Protein AF-A0A367YSW0-F1 (afdb_monomer_lite)

Structure (mmCIF, N/CA/C/O backbone):
data_AF-A0A367YSW0-F1
#
_entry.id   AF-A0A367YSW0-F1
#
loop_
_atom_site.group_PDB
_atom_site.id
_atom_site.type_symbol
_atom_site.label_atom_id
_atom_site.label_alt_id
_atom_site.label_comp_id
_atom_site.label_asym_id
_atom_site.label_entity_id
_atom_site.label_seq_id
_atom_site.pdbx_PDB_ins_code
_atom_site.Cartn_x
_atom_site.Cartn_y
_atom_site.Cartn_z
_atom_site.occupancy
_atom_site.B_iso_or_equiv
_atom_site.auth_seq_id
_atom_site.auth_comp_id
_atom_site.auth_asym_id
_atom_site.auth_atom_id
_atom_site.pdbx_PDB_model_num
ATOM 1 N N . MET A 1 1 ? -9.320 4.948 0.113 1.00 87.56 1 MET A N 1
ATOM 2 C CA . MET A 1 1 ? -9.384 4.688 -1.340 1.00 87.56 1 MET A CA 1
ATOM 3 C C . MET A 1 1 ? -7.974 4.713 -1.894 1.00 87.56 1 MET A C 1
ATOM 5 O O . MET A 1 1 ? -7.211 5.581 -1.496 1.00 87.56 1 MET A O 1
ATOM 9 N N . LEU A 1 2 ? -7.636 3.786 -2.786 1.00 90.81 2 LEU A N 1
ATOM 10 C CA . LEU A 1 2 ? -6.383 3.819 -3.535 1.00 90.81 2 LEU A CA 1
ATOM 11 C C . LEU A 1 2 ? -6.636 4.480 -4.893 1.00 90.81 2 LEU A C 1
ATOM 13 O O . LEU A 1 2 ? -7.587 4.112 -5.580 1.00 90.81 2 LEU A O 1
ATOM 17 N N . THR A 1 3 ? -5.837 5.478 -5.253 1.00 92.25 3 TH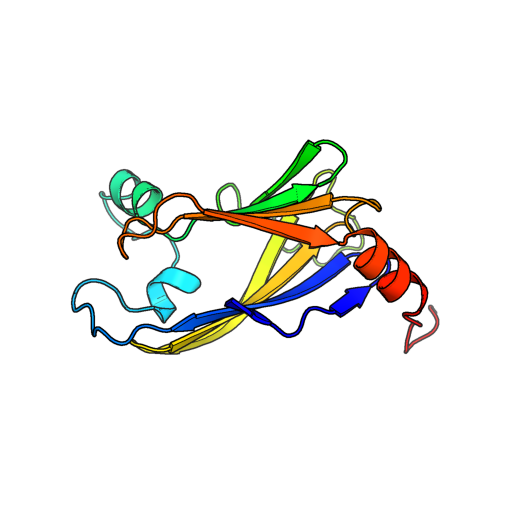R A N 1
ATOM 18 C CA . THR A 1 3 ? -5.991 6.259 -6.487 1.00 92.25 3 THR A CA 1
ATOM 19 C C . THR A 1 3 ? -4.648 6.430 -7.196 1.00 92.25 3 THR A C 1
ATOM 21 O O . THR A 1 3 ? -3.592 6.160 -6.622 1.00 92.25 3 THR A O 1
ATOM 24 N N . GLY A 1 4 ? -4.679 6.838 -8.471 1.00 90.19 4 GLY A N 1
ATOM 25 C CA . GLY A 1 4 ? -3.471 7.228 -9.210 1.00 90.19 4 GLY A CA 1
ATOM 26 C C . GLY A 1 4 ? -2.422 6.123 -9.380 1.00 90.19 4 GLY A C 1
ATOM 27 O O . GLY A 1 4 ? -1.231 6.430 -9.475 1.00 90.19 4 GLY A O 1
ATOM 28 N N . MET A 1 5 ? -2.846 4.853 -9.384 1.00 94.25 5 MET A N 1
ATOM 29 C CA . MET A 1 5 ? -1.937 3.712 -9.465 1.00 94.25 5 MET A CA 1
ATOM 30 C C . MET A 1 5 ? -1.239 3.671 -10.830 1.00 94.25 5 MET A C 1
ATOM 32 O O . MET A 1 5 ? -1.883 3.620 -11.877 1.00 94.25 5 MET A O 1
ATOM 36 N N . ARG A 1 6 ? 0.091 3.717 -10.801 1.00 96.00 6 ARG A N 1
ATOM 37 C CA . ARG A 1 6 ? 0.989 3.719 -11.958 1.00 96.00 6 ARG A CA 1
ATOM 38 C C . ARG A 1 6 ? 1.988 2.585 -11.795 1.00 96.00 6 ARG A C 1
ATOM 40 O O . ARG A 1 6 ? 2.593 2.453 -10.733 1.00 96.00 6 ARG A O 1
ATOM 47 N N . ALA A 1 7 ? 2.157 1.787 -12.841 1.00 96.31 7 ALA A N 1
ATOM 48 C CA . ALA A 1 7 ? 3.037 0.631 -12.825 1.00 96.31 7 ALA A CA 1
ATOM 49 C C . ALA A 1 7 ? 4.316 0.902 -13.620 1.00 96.31 7 ALA A C 1
ATOM 51 O O . ALA A 1 7 ? 4.263 1.392 -14.747 1.00 96.31 7 ALA A O 1
ATOM 52 N N . PHE A 1 8 ? 5.453 0.566 -13.023 1.00 94.75 8 PHE A N 1
ATOM 53 C CA . PHE A 1 8 ? 6.786 0.662 -13.604 1.00 94.75 8 PHE A CA 1
ATOM 54 C C . PHE A 1 8 ? 7.479 -0.702 -13.481 1.00 94.75 8 PHE A C 1
ATOM 56 O O . PHE A 1 8 ? 7.154 -1.454 -12.563 1.00 94.75 8 PHE A O 1
ATOM 63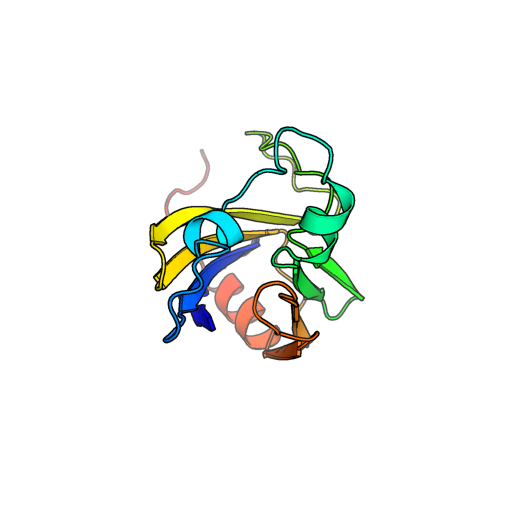 N N . PRO A 1 9 ? 8.479 -1.029 -14.321 1.00 92.38 9 PRO A N 1
ATOM 64 C CA . PRO A 1 9 ? 9.169 -2.321 -14.258 1.00 92.38 9 PRO A CA 1
ATOM 65 C C . PRO A 1 9 ? 9.793 -2.595 -12.888 1.00 92.38 9 PRO A C 1
ATOM 67 O O . PRO A 1 9 ? 9.916 -3.738 -12.465 1.00 92.38 9 PRO A O 1
ATOM 70 N N . VAL A 1 10 ? 10.158 -1.527 -12.178 1.00 90.56 10 VAL A N 1
ATOM 71 C CA . VAL A 1 10 ? 10.752 -1.604 -10.847 1.00 90.56 10 VAL A CA 1
ATOM 72 C C . VAL A 1 10 ? 9.719 -1.668 -9.724 1.00 90.56 10 VAL A C 1
ATOM 74 O O . VAL A 1 10 ? 10.054 -2.204 -8.678 1.00 90.56 10 VAL A O 1
ATOM 77 N N . GLY A 1 11 ? 8.488 -1.166 -9.890 1.00 94.50 11 GLY A N 1
ATOM 78 C CA . GLY A 1 11 ? 7.528 -1.035 -8.786 1.00 94.50 11 GLY A CA 1
ATOM 79 C C . GLY A 1 11 ? 6.217 -0.335 -9.143 1.00 94.50 11 GLY A C 1
ATOM 80 O O . GLY A 1 11 ? 5.962 -0.004 -10.300 1.00 94.50 11 GLY A O 1
ATOM 81 N N . LEU A 1 12 ? 5.378 -0.091 -8.134 1.00 96.19 12 LEU A N 1
ATOM 82 C CA . LEU A 1 12 ? 4.105 0.622 -8.286 1.00 96.19 12 LEU A CA 1
ATOM 83 C C . LEU A 1 12 ? 4.121 1.944 -7.514 1.00 96.19 12 LEU A C 1
ATOM 85 O O . LEU A 1 12 ? 4.424 1.960 -6.324 1.00 96.19 12 LEU A O 1
ATOM 89 N N . ALA A 1 13 ? 3.702 3.031 -8.158 1.00 96.00 13 ALA A N 1
ATOM 90 C CA . ALA A 1 13 ? 3.382 4.291 -7.491 1.00 96.00 13 ALA A CA 1
ATOM 91 C C . ALA A 1 13 ? 1.869 4.413 -7.311 1.00 96.00 13 ALA A C 1
ATOM 93 O O . ALA A 1 13 ? 1.109 4.062 -8.211 1.00 96.00 13 ALA A O 1
ATOM 94 N N . MET A 1 14 ? 1.416 4.942 -6.182 1.00 96.75 14 MET A N 1
ATOM 95 C CA . MET A 1 14 ? -0.011 5.095 -5.884 1.00 96.75 14 MET A CA 1
ATOM 96 C C . MET A 1 14 ? -0.246 6.165 -4.823 1.00 96.75 14 MET A C 1
ATOM 98 O O . MET A 1 14 ? 0.676 6.530 -4.099 1.00 96.75 14 MET A O 1
ATOM 102 N N . THR A 1 15 ? -1.492 6.601 -4.680 1.00 96.38 15 THR A N 1
ATOM 103 C CA . THR A 1 15 ? -1.908 7.526 -3.625 1.00 96.38 15 THR A CA 1
ATOM 104 C C . THR A 1 15 ? -2.988 6.870 -2.770 1.00 96.38 15 THR A C 1
ATOM 106 O O . THR A 1 15 ? -4.008 6.395 -3.277 1.00 96.38 15 THR A O 1
ATOM 109 N N . LEU A 1 16 ? -2.775 6.837 -1.456 1.00 95.31 16 LEU A N 1
ATOM 110 C CA . LEU A 1 16 ? -3.785 6.449 -0.483 1.00 95.31 16 LEU A CA 1
ATOM 111 C C . LEU A 1 16 ? -4.545 7.693 -0.021 1.00 95.31 16 LEU A C 1
ATOM 113 O O . LEU A 1 16 ? -3.994 8.558 0.655 1.00 95.31 16 LEU A O 1
ATOM 117 N N . SER A 1 17 ? -5.832 7.736 -0.348 1.00 94.19 17 SER A N 1
ATOM 118 C CA . SER A 1 17 ? -6.750 8.812 0.011 1.00 94.19 17 SER A CA 1
ATOM 119 C C . SER A 1 17 ? -7.703 8.376 1.111 1.00 94.19 17 SER A C 1
ATOM 121 O O . SER A 1 17 ? -8.438 7.393 0.960 1.00 94.19 17 SER A O 1
ATOM 123 N N . VAL A 1 18 ? -7.751 9.128 2.204 1.00 91.31 18 VAL A N 1
ATOM 124 C CA . VAL A 1 18 ? -8.657 8.878 3.332 1.00 91.31 18 VAL A CA 1
ATOM 125 C C . VAL A 1 18 ? -9.573 10.081 3.511 1.00 91.31 18 VAL A C 1
ATOM 127 O O . VAL A 1 18 ? -9.151 11.232 3.368 1.00 91.31 18 VAL A O 1
ATOM 130 N N . ARG A 1 19 ? -10.857 9.821 3.746 1.00 91.06 19 ARG A N 1
ATOM 131 C CA . ARG A 1 19 ? -11.901 10.844 3.855 1.00 91.06 19 ARG A CA 1
ATOM 132 C C . ARG A 1 19 ? -12.850 10.451 4.979 1.00 91.06 19 ARG A C 1
ATOM 134 O O . ARG A 1 19 ? -13.268 9.298 5.039 1.00 91.06 19 ARG A O 1
ATOM 141 N N . SER A 1 20 ? -13.214 11.402 5.831 1.00 85.69 20 SER A N 1
ATOM 142 C CA . SER A 1 20 ? -14.197 11.205 6.898 1.00 85.69 20 SER A CA 1
ATOM 143 C C . SER A 1 20 ? -15.246 12.308 6.867 1.00 85.69 20 SER A C 1
ATOM 145 O O . SER A 1 20 ? -14.928 13.487 6.717 1.00 85.69 20 SER A O 1
ATOM 147 N N . ARG A 1 21 ? -16.514 11.930 7.055 1.00 78.25 21 ARG A N 1
ATOM 148 C CA . ARG A 1 21 ? -17.607 12.890 7.284 1.00 78.25 21 ARG A CA 1
ATOM 149 C C . ARG A 1 21 ? -17.638 13.379 8.734 1.00 78.25 21 ARG A C 1
ATOM 151 O O . ARG A 1 21 ? -18.074 14.495 8.997 1.00 78.25 21 ARG A O 1
ATOM 158 N N . VAL A 1 22 ? -17.153 12.562 9.668 1.00 68.75 22 VAL A N 1
ATOM 159 C CA . VAL A 1 22 ? -17.158 12.849 11.106 1.00 68.75 22 VAL A CA 1
ATOM 160 C C . VAL A 1 22 ? -15.837 13.511 11.484 1.00 68.75 22 VAL A C 1
ATOM 162 O O . VAL A 1 22 ? -14.771 12.947 11.240 1.00 68.75 22 VAL A O 1
ATOM 165 N N . ARG A 1 23 ? -15.892 14.698 12.103 1.00 60.97 23 ARG A N 1
ATOM 166 C CA . ARG A 1 23 ? -14.710 15.284 12.757 1.00 60.97 23 ARG A CA 1
ATOM 167 C C . ARG A 1 23 ? -14.453 14.518 14.048 1.00 60.97 23 ARG A C 1
ATOM 169 O O . ARG A 1 23 ? -15.121 14.748 15.055 1.00 60.97 23 ARG A O 1
ATOM 176 N N . THR A 1 24 ? -13.492 13.608 14.032 1.00 58.00 24 THR A N 1
ATOM 177 C CA . THR A 1 24 ? -12.998 12.964 15.248 1.00 58.00 24 THR A CA 1
ATOM 178 C C . THR A 1 24 ? -12.091 13.951 15.978 1.00 58.00 24 THR A C 1
ATOM 180 O O . THR A 1 24 ? -11.043 14.320 15.470 1.00 58.00 24 THR A O 1
ATOM 183 N N . ARG A 1 25 ? -12.462 14.402 17.187 1.00 55.31 25 ARG A N 1
ATOM 184 C CA . ARG A 1 25 ? -11.593 15.287 17.999 1.00 55.31 25 ARG A CA 1
ATOM 185 C C . ARG A 1 25 ? -10.304 14.603 18.483 1.00 55.31 25 ARG A C 1
ATOM 187 O O . ARG A 1 25 ? -9.430 15.281 19.002 1.00 55.31 25 ARG A O 1
ATOM 194 N N . ARG A 1 26 ? -10.226 13.272 18.369 1.00 56.66 26 ARG A N 1
ATOM 195 C CA . ARG A 1 26 ? -9.169 12.436 18.955 1.00 56.66 26 ARG A CA 1
ATOM 196 C C . ARG A 1 26 ? -7.954 12.233 18.043 1.00 56.66 26 ARG A C 1
ATOM 198 O O . ARG A 1 26 ? -6.868 12.057 18.570 1.00 56.66 26 ARG A O 1
ATOM 205 N N . PHE A 1 27 ? -8.137 12.270 16.720 1.00 63.00 27 PHE A N 1
ATOM 206 C CA . PHE A 1 27 ? -7.076 12.079 15.726 1.00 63.00 27 PHE A CA 1
ATOM 207 C C . PHE A 1 27 ? -7.395 12.886 14.461 1.00 63.00 27 PHE A C 1
ATOM 209 O O . PHE A 1 27 ? -8.529 12.825 13.978 1.00 63.00 27 PHE A O 1
ATOM 216 N N . ASP A 1 28 ? -6.413 13.620 13.933 1.00 74.88 28 ASP A N 1
ATOM 217 C CA . ASP A 1 28 ? -6.446 14.160 12.569 1.00 74.88 28 ASP A CA 1
ATOM 218 C C . ASP A 1 28 ? -6.140 13.020 11.574 1.00 74.88 28 ASP A C 1
ATOM 220 O O . ASP A 1 28 ? -5.350 12.115 11.864 1.00 74.88 28 ASP A O 1
ATOM 224 N N . LEU A 1 29 ? -6.782 13.020 10.403 1.00 83.38 29 LEU A N 1
ATOM 225 C CA . LEU A 1 29 ? -6.494 12.047 9.346 1.00 83.38 29 LEU A CA 1
ATOM 226 C C . LEU A 1 29 ? -5.079 12.197 8.780 1.00 83.38 29 LEU A C 1
ATOM 228 O O . LEU A 1 29 ? -4.483 11.192 8.398 1.00 83.38 29 LEU A O 1
ATOM 232 N N . ASN A 1 30 ? -4.545 13.419 8.727 1.00 81.19 30 ASN A N 1
ATOM 233 C CA . ASN A 1 30 ? -3.165 13.695 8.350 1.00 81.19 30 ASN A CA 1
ATOM 234 C C . ASN A 1 30 ? -2.209 13.033 9.353 1.00 81.19 30 ASN A C 1
ATOM 236 O O . ASN A 1 30 ? -1.423 12.172 8.962 1.00 81.19 30 ASN A O 1
ATOM 240 N N . ASP A 1 31 ? -2.373 13.297 10.650 1.00 76.19 31 ASP A N 1
ATOM 241 C CA . ASP A 1 31 ? -1.556 12.663 11.693 1.00 76.19 31 ASP A CA 1
ATOM 242 C C . ASP A 1 31 ? -1.661 11.135 11.653 1.00 76.19 31 ASP A C 1
ATOM 244 O O . ASP A 1 31 ? -0.675 10.428 11.828 1.00 76.19 31 ASP A O 1
ATOM 248 N N . GLY A 1 32 ? -2.837 10.584 11.363 1.00 77.88 32 GLY A N 1
ATOM 249 C CA . GLY A 1 32 ? -2.997 9.138 11.246 1.00 77.88 32 GLY A CA 1
ATOM 250 C C . GLY A 1 32 ? -2.372 8.517 9.986 1.00 77.88 32 GLY A C 1
ATOM 251 O O . GLY A 1 32 ? -1.975 7.349 10.015 1.00 77.88 32 GLY A O 1
ATOM 252 N N . LEU A 1 33 ? -2.256 9.280 8.894 1.00 80.50 33 LEU A N 1
ATOM 253 C CA . LEU A 1 33 ? -1.609 8.848 7.651 1.00 80.50 33 LEU A CA 1
ATOM 254 C C . LEU A 1 33 ? -0.096 9.022 7.686 1.00 80.50 33 LEU A C 1
ATOM 256 O O . LEU A 1 33 ? 0.608 8.164 7.158 1.00 80.50 33 LEU A O 1
ATOM 260 N N . PHE A 1 34 ? 0.399 10.121 8.254 1.00 78.19 34 PHE A N 1
ATOM 261 C CA . PHE A 1 34 ? 1.808 10.526 8.231 1.00 78.19 34 PHE A CA 1
ATOM 262 C C . PHE A 1 34 ? 2.545 10.253 9.541 1.00 78.19 34 PHE A C 1
ATOM 264 O O . PHE A 1 34 ? 3.772 10.143 9.524 1.00 78.19 34 PHE A O 1
ATOM 271 N N . GLY A 1 35 ? 1.808 10.114 10.643 1.00 65.94 35 GLY A N 1
ATOM 272 C CA . GLY A 1 35 ? 2.317 10.168 12.005 1.00 65.94 35 GLY A CA 1
ATOM 273 C C . GLY A 1 35 ? 3.487 9.240 12.288 1.00 65.94 35 GLY A C 1
ATOM 274 O O . GLY A 1 35 ? 3.496 8.051 11.947 1.00 65.94 35 GLY A O 1
ATOM 275 N N . GLU A 1 36 ? 4.476 9.817 12.956 1.00 58.62 36 GLU A N 1
ATOM 276 C CA . GLU A 1 36 ? 5.514 9.095 13.680 1.00 58.62 36 GLU A CA 1
ATOM 277 C C . GLU A 1 36 ? 4.933 8.558 14.999 1.00 58.62 36 GLU A C 1
ATOM 279 O O . GLU A 1 36 ? 3.904 9.068 15.457 1.00 58.62 36 GLU A O 1
ATOM 284 N N . PRO A 1 37 ? 5.534 7.522 15.612 1.00 56.22 37 PRO A N 1
ATOM 285 C CA . PRO A 1 37 ? 5.150 7.132 16.963 1.00 56.22 37 PRO A CA 1
ATOM 286 C C . PRO A 1 37 ? 5.194 8.349 17.911 1.00 56.22 37 PRO A C 1
ATOM 288 O O . PRO A 1 37 ? 6.087 9.195 17.769 1.00 56.22 37 PRO A O 1
ATOM 291 N N . PRO A 1 38 ? 4.241 8.478 18.855 1.00 57.34 38 PRO A N 1
ATOM 292 C CA . PRO A 1 38 ? 4.303 9.488 19.904 1.00 57.34 38 PRO A CA 1
ATOM 293 C C . PRO A 1 38 ? 5.644 9.404 20.643 1.00 57.34 38 PRO A C 1
ATOM 295 O O . PRO A 1 38 ? 6.188 8.324 20.825 1.00 57.34 38 PRO A O 1
ATOM 298 N N . ARG A 1 39 ? 6.188 10.539 21.097 1.00 55.47 39 ARG A N 1
ATOM 299 C CA . ARG A 1 39 ? 7.485 10.570 21.802 1.00 55.47 39 ARG A CA 1
ATOM 300 C C . ARG A 1 39 ? 7.431 10.045 23.254 1.00 55.47 39 ARG A C 1
ATOM 302 O O . ARG A 1 39 ? 8.467 10.065 23.905 1.00 55.47 39 ARG A O 1
ATOM 309 N N . HIS A 1 40 ? 6.272 9.600 23.757 1.00 53.38 40 HIS A N 1
ATOM 310 C CA . HIS A 1 40 ? 6.090 9.128 25.138 1.00 53.38 40 HIS A CA 1
ATOM 311 C C . HIS A 1 40 ? 5.052 7.993 25.275 1.00 53.38 40 HIS A C 1
ATOM 313 O O . HIS A 1 40 ? 3.977 8.058 24.680 1.00 53.38 40 HIS A O 1
ATOM 319 N N . ASP A 1 41 ? 5.427 7.018 26.113 1.00 48.00 41 ASP A N 1
ATOM 320 C CA . ASP A 1 41 ? 4.742 6.027 26.971 1.00 48.00 41 ASP A CA 1
ATOM 321 C C . ASP A 1 41 ? 3.550 5.188 26.449 1.00 48.00 41 ASP A C 1
ATOM 323 O O . ASP A 1 41 ? 3.274 4.129 27.012 1.00 48.00 41 ASP A O 1
ATOM 327 N N . ASP A 1 42 ? 2.896 5.568 25.349 1.00 60.41 42 ASP A N 1
ATOM 328 C CA . ASP A 1 42 ? 1.706 4.893 24.792 1.00 60.41 42 ASP A CA 1
ATOM 329 C C . ASP A 1 42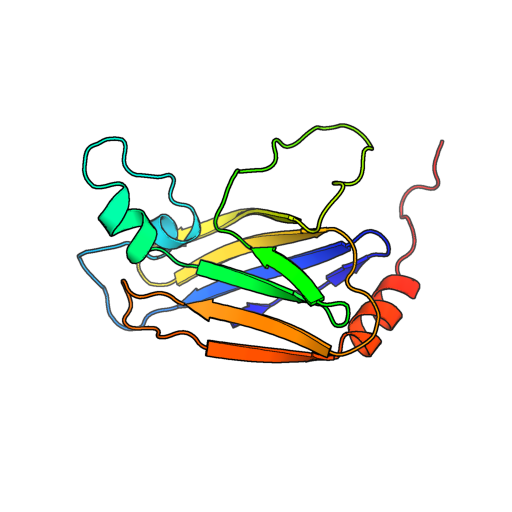 ? 1.965 4.192 23.439 1.00 60.41 42 ASP A C 1
ATOM 331 O O . ASP A 1 42 ? 1.044 3.930 22.653 1.00 60.41 42 ASP A O 1
ATOM 335 N N . ASP A 1 43 ? 3.225 3.831 23.166 1.00 68.50 43 ASP A N 1
ATOM 336 C CA . ASP A 1 43 ? 3.670 3.164 21.929 1.00 68.50 43 ASP A CA 1
ATOM 337 C C . ASP A 1 43 ? 2.799 1.957 21.559 1.00 68.50 43 ASP A C 1
ATOM 339 O O . ASP A 1 43 ? 2.463 1.738 20.391 1.00 68.50 43 ASP A O 1
ATOM 343 N N . GLY A 1 44 ? 2.393 1.181 22.569 1.00 75.25 44 GLY A N 1
ATOM 344 C CA . GLY A 1 44 ? 1.567 -0.007 22.394 1.00 75.25 44 GLY A CA 1
ATOM 345 C C . GLY A 1 44 ? 0.154 0.306 21.904 1.00 75.25 44 GLY A C 1
ATOM 346 O O . GLY A 1 44 ? -0.334 -0.365 20.992 1.00 75.25 44 GLY A O 1
ATOM 347 N N . GLN A 1 45 ? -0.508 1.317 22.473 1.00 78.44 45 GLN A N 1
ATOM 348 C CA . GLN A 1 45 ? -1.864 1.696 22.067 1.00 78.44 45 GLN A CA 1
ATOM 349 C C . GLN A 1 45 ? -1.848 2.370 20.694 1.00 78.44 45 GLN A C 1
ATOM 351 O O . GLN A 1 45 ? -2.632 2.003 19.818 1.00 78.44 45 GLN A O 1
ATOM 356 N N . TRP A 1 46 ? -0.896 3.273 20.451 1.00 78.69 46 TRP A N 1
ATOM 357 C CA . TRP A 1 46 ? -0.726 3.880 19.132 1.00 78.69 46 TRP A CA 1
ATOM 358 C C . TRP A 1 46 ? -0.465 2.828 18.047 1.00 78.69 46 TRP A C 1
ATOM 360 O O . TRP A 1 46 ? -1.104 2.852 16.992 1.00 78.69 46 TRP A O 1
ATOM 370 N N . ALA A 1 47 ? 0.425 1.862 18.300 1.00 79.56 47 ALA A N 1
ATOM 371 C CA . ALA A 1 47 ? 0.734 0.809 17.335 1.00 79.56 47 ALA A CA 1
ATOM 372 C C . ALA A 1 47 ? -0.490 -0.069 17.031 1.00 79.56 47 ALA A C 1
ATOM 374 O O . ALA A 1 47 ? -0.647 -0.546 15.903 1.00 79.56 47 ALA A O 1
ATOM 375 N N . ARG A 1 48 ? -1.377 -0.260 18.015 1.00 84.25 48 ARG A N 1
ATOM 376 C CA . ARG A 1 48 ? -2.643 -0.985 17.856 1.00 84.25 48 ARG A CA 1
ATOM 377 C C . ARG A 1 48 ? -3.683 -0.184 17.084 1.00 84.25 48 ARG A C 1
ATOM 379 O O . ARG A 1 48 ? -4.375 -0.778 16.263 1.00 84.25 48 ARG A O 1
ATOM 386 N N . ASP A 1 49 ? -3.752 1.127 17.267 1.00 85.56 49 ASP A N 1
ATOM 387 C CA . ASP A 1 49 ? -4.847 1.939 16.727 1.00 85.56 49 ASP A CA 1
ATOM 388 C C . ASP A 1 49 ? -4.539 2.619 15.394 1.00 85.56 49 ASP A C 1
ATOM 390 O O . ASP A 1 49 ? -5.465 2.991 14.668 1.00 85.56 49 ASP A O 1
ATOM 394 N N . ARG A 1 50 ? -3.257 2.762 15.040 1.00 86.12 50 ARG A N 1
ATOM 395 C CA . ARG A 1 50 ? -2.832 3.379 13.778 1.00 86.12 50 ARG A CA 1
ATOM 396 C C . ARG A 1 50 ? -3.325 2.616 12.548 1.00 86.12 50 ARG A C 1
ATOM 398 O O . ARG A 1 50 ? -3.606 1.414 12.600 1.00 86.12 50 ARG A O 1
ATOM 405 N N . LEU A 1 51 ? -3.336 3.320 11.417 1.00 90.44 51 LEU A N 1
ATOM 406 C CA . LEU A 1 51 ? -3.553 2.730 10.103 1.00 90.44 51 LEU A CA 1
ATOM 407 C C . LEU A 1 51 ? -2.479 1.673 9.821 1.00 90.44 51 LEU A C 1
ATOM 409 O O . LEU A 1 51 ? -1.284 1.985 9.771 1.00 90.44 51 LEU A O 1
ATOM 413 N N . LYS A 1 52 ? -2.927 0.446 9.572 1.00 92.25 52 LYS A N 1
ATOM 414 C CA . LYS A 1 52 ? -2.104 -0.663 9.091 1.00 92.25 52 LYS A CA 1
ATOM 415 C C . LYS A 1 52 ? -2.628 -1.061 7.732 1.00 92.25 52 LYS A C 1
ATOM 417 O O . LYS A 1 52 ? -3.804 -1.387 7.595 1.00 92.25 52 LYS A O 1
ATOM 422 N N . TRP A 1 53 ? -1.779 -1.026 6.726 1.00 95.25 53 TRP A N 1
ATOM 423 C CA . TRP A 1 53 ? -2.173 -1.435 5.396 1.00 95.25 53 TRP A CA 1
ATOM 424 C C . TRP A 1 53 ? -0.969 -1.893 4.588 1.00 95.25 53 TRP A C 1
ATOM 426 O O . TRP A 1 53 ? 0.184 -1.578 4.899 1.00 95.25 53 TRP A O 1
ATOM 436 N N . GLY A 1 54 ? -1.251 -2.667 3.555 1.00 96.06 54 GLY A N 1
ATOM 437 C CA . GLY A 1 54 ? -0.217 -3.280 2.755 1.00 96.06 54 GLY A CA 1
ATOM 438 C C . GLY A 1 54 ? -0.767 -4.130 1.630 1.00 96.06 54 GLY A C 1
ATOM 439 O O . GLY A 1 54 ? -1.957 -4.093 1.311 1.00 96.06 54 GLY A O 1
ATOM 440 N N . PHE A 1 55 ? 0.140 -4.910 1.062 1.00 97.50 55 PHE A N 1
ATOM 441 C CA . PHE A 1 55 ? -0.099 -5.802 -0.053 1.00 97.50 55 PHE A CA 1
ATOM 442 C C . PHE A 1 55 ? 0.400 -7.207 0.269 1.00 97.50 55 PHE A C 1
ATOM 444 O O . PHE A 1 55 ? 1.460 -7.373 0.875 1.00 97.50 55 PHE A O 1
ATOM 451 N N . GLU A 1 56 ? -0.340 -8.205 -0.194 1.00 97.62 56 GLU A N 1
ATOM 452 C CA . GLU A 1 56 ? 0.099 -9.591 -0.325 1.00 97.62 56 GLU A CA 1
ATOM 453 C C . GLU A 1 56 ? 0.127 -9.950 -1.811 1.00 97.62 56 GLU A C 1
ATOM 455 O O . GLU A 1 56 ? -0.836 -9.710 -2.544 1.00 97.62 56 GLU A O 1
ATOM 460 N N . PHE A 1 57 ? 1.273 -10.452 -2.258 1.00 97.25 57 PHE A N 1
ATOM 461 C CA . PHE A 1 57 ? 1.544 -10.786 -3.651 1.00 97.25 57 PHE A CA 1
ATOM 462 C C . PHE A 1 57 ? 1.080 -12.218 -3.940 1.00 97.25 57 PHE A C 1
ATOM 464 O O . PHE A 1 57 ? 0.958 -13.030 -3.023 1.00 97.25 57 PHE A O 1
ATOM 471 N N . ALA A 1 58 ? 0.902 -12.560 -5.218 1.00 97.44 58 ALA A N 1
ATOM 472 C CA . ALA A 1 58 ? 0.508 -13.909 -5.636 1.00 97.44 58 ALA A CA 1
ATOM 473 C C . ALA A 1 58 ? 1.500 -15.008 -5.197 1.00 97.44 58 ALA A C 1
ATOM 475 O O . ALA A 1 58 ? 1.114 -16.158 -5.011 1.00 97.44 58 ALA A O 1
ATOM 476 N N . ASP A 1 59 ? 2.772 -14.652 -4.989 1.00 95.81 59 ASP A N 1
ATOM 477 C CA . ASP A 1 59 ? 3.821 -15.548 -4.486 1.00 95.81 59 ASP A CA 1
ATOM 478 C C . ASP A 1 59 ? 3.914 -15.601 -2.947 1.00 95.81 59 ASP A C 1
ATOM 480 O O . ASP A 1 59 ? 4.841 -16.192 -2.393 1.00 95.81 59 ASP A O 1
ATOM 484 N N . GLY A 1 60 ? 2.968 -14.971 -2.245 1.00 95.88 60 GLY A N 1
ATOM 485 C CA . GLY A 1 60 ? 2.878 -14.956 -0.787 1.00 95.88 60 GLY A CA 1
ATOM 486 C C . GLY A 1 60 ? 3.780 -13.933 -0.095 1.00 95.88 60 GLY A C 1
ATOM 487 O O . GLY A 1 60 ? 3.692 -13.782 1.128 1.00 95.88 60 GLY A O 1
ATOM 488 N N . ARG A 1 61 ? 4.631 -13.193 -0.823 1.00 94.69 61 ARG A N 1
ATOM 489 C CA . ARG A 1 61 ? 5.415 -12.109 -0.215 1.00 94.69 61 ARG A CA 1
ATOM 490 C C . ARG A 1 61 ? 4.506 -10.938 0.170 1.00 94.69 61 ARG A C 1
ATOM 492 O O . ARG A 1 61 ? 3.455 -10.716 -0.428 1.00 94.69 61 ARG A O 1
ATOM 499 N N . ARG A 1 62 ? 4.912 -10.169 1.186 1.00 95.38 62 ARG A N 1
ATOM 500 C CA . ARG A 1 62 ? 4.103 -9.081 1.755 1.00 95.38 62 ARG A CA 1
ATOM 501 C C . ARG A 1 62 ? 4.899 -7.793 1.900 1.00 95.38 62 ARG A C 1
ATOM 503 O O . ARG A 1 62 ? 6.061 -7.832 2.290 1.00 95.38 62 ARG A O 1
ATOM 510 N N . ALA A 1 63 ? 4.236 -6.669 1.653 1.00 93.81 63 ALA A N 1
ATOM 511 C CA . ALA A 1 63 ? 4.742 -5.323 1.911 1.00 93.81 63 ALA A CA 1
ATOM 512 C C . ALA A 1 63 ? 3.732 -4.567 2.774 1.00 93.81 63 ALA A C 1
ATOM 514 O O . ALA A 1 63 ? 2.536 -4.607 2.497 1.00 93.81 63 ALA A O 1
ATOM 515 N N . THR A 1 64 ? 4.183 -3.869 3.812 1.00 92.75 64 THR A N 1
ATOM 516 C CA . THR A 1 64 ? 3.285 -3.205 4.764 1.00 92.75 64 THR A CA 1
ATOM 517 C C . THR A 1 64 ? 3.869 -1.892 5.270 1.00 92.75 64 THR A C 1
ATOM 519 O O . THR A 1 64 ? 5.084 -1.710 5.290 1.00 92.75 64 THR A O 1
ATOM 522 N N . ASN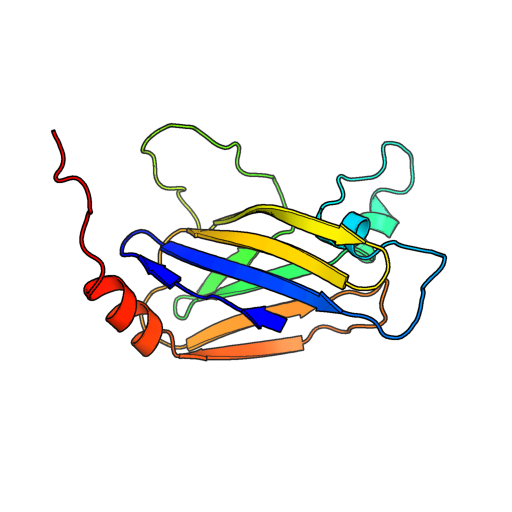 A 1 65 ? 2.999 -0.966 5.675 1.00 88.00 65 ASN A N 1
ATOM 523 C CA . ASN A 1 65 ? 3.389 0.301 6.294 1.00 88.00 65 ASN A CA 1
ATOM 524 C C . ASN A 1 65 ? 3.741 0.168 7.794 1.00 88.00 65 ASN A C 1
ATOM 526 O O . ASN A 1 65 ? 4.111 1.166 8.424 1.00 88.00 65 ASN A O 1
ATOM 530 N N . VAL A 1 66 ? 3.579 -1.027 8.378 1.00 83.12 66 VAL A N 1
ATOM 531 C CA . VAL A 1 66 ? 3.977 -1.341 9.758 1.00 83.12 66 VAL A CA 1
ATOM 532 C C . VAL A 1 66 ? 5.265 -2.161 9.785 1.00 83.12 66 VAL A C 1
ATOM 534 O O . VAL A 1 66 ? 5.422 -3.101 9.019 1.00 83.12 66 VAL A O 1
ATOM 537 N N . GLY A 1 67 ? 6.184 -1.829 10.691 1.00 70.06 67 GLY A N 1
ATOM 538 C CA . GLY A 1 67 ? 7.496 -2.475 10.787 1.00 70.06 67 GLY A CA 1
ATOM 539 C C . GLY A 1 67 ? 8.644 -1.475 10.674 1.00 70.06 67 GLY A C 1
ATOM 540 O O . GLY A 1 67 ? 8.428 -0.261 10.707 1.00 70.06 67 GLY A O 1
ATOM 541 N N . ALA A 1 68 ? 9.873 -1.987 10.583 1.00 56.81 68 ALA A N 1
ATOM 542 C CA . ALA A 1 68 ? 11.058 -1.151 10.439 1.00 56.81 68 ALA A CA 1
ATOM 543 C C . ALA A 1 68 ? 10.954 -0.311 9.157 1.00 56.81 68 ALA A C 1
ATOM 545 O O . ALA A 1 68 ? 10.745 -0.847 8.069 1.00 56.81 68 ALA A O 1
ATOM 546 N N . ARG A 1 69 ? 11.098 1.015 9.284 1.00 58.75 69 ARG A N 1
ATOM 547 C CA . ARG A 1 69 ? 11.286 1.886 8.119 1.00 58.75 69 ARG A CA 1
ATOM 548 C C . ARG A 1 69 ? 12.553 1.417 7.418 1.00 58.75 69 ARG A C 1
ATOM 550 O O . ARG A 1 69 ? 13.621 1.445 8.026 1.00 58.75 69 ARG A O 1
ATOM 557 N N . VAL A 1 70 ? 12.442 1.002 6.162 1.00 56.81 70 VAL A N 1
ATOM 558 C CA . VAL A 1 70 ? 13.634 0.799 5.341 1.00 56.81 70 VAL A CA 1
ATOM 559 C C . VAL A 1 70 ? 14.224 2.192 5.128 1.00 56.81 70 VAL A C 1
ATOM 561 O O . VAL A 1 70 ? 13.495 3.072 4.654 1.00 56.81 70 VAL A O 1
ATOM 564 N N . PRO A 1 71 ? 15.474 2.458 5.552 1.00 53.59 71 PRO A N 1
ATOM 565 C CA . PRO A 1 71 ? 16.110 3.731 5.265 1.00 53.59 71 PRO A CA 1
ATOM 566 C C . PRO A 1 71 ? 16.028 3.965 3.763 1.00 53.59 71 PRO A C 1
ATOM 568 O O . PRO A 1 71 ? 16.237 3.034 2.985 1.00 53.59 71 PRO A O 1
ATOM 571 N N . TRP A 1 72 ? 15.722 5.193 3.347 1.00 51.88 72 TRP A N 1
ATOM 572 C CA . TRP A 1 72 ? 15.945 5.576 1.962 1.00 51.88 72 TRP A CA 1
ATOM 573 C C . TRP A 1 72 ? 17.455 5.523 1.719 1.00 51.88 72 TRP A C 1
ATOM 575 O O . TRP A 1 72 ? 18.172 6.497 1.944 1.00 51.88 72 TRP A O 1
ATOM 585 N N . SER A 1 73 ? 17.972 4.362 1.331 1.00 50.59 73 SER A N 1
ATOM 586 C CA . SER A 1 73 ? 19.292 4.272 0.740 1.00 50.59 73 SER A CA 1
ATOM 587 C C . SER A 1 73 ? 19.141 4.906 -0.630 1.00 50.59 73 SER A C 1
ATOM 589 O O . SER A 1 73 ? 18.542 4.312 -1.519 1.00 50.59 73 SER A O 1
ATOM 591 N N . GLY A 1 74 ? 19.658 6.121 -0.815 1.00 46.09 74 GLY A N 1
ATOM 592 C CA . GLY A 1 74 ? 19.769 6.763 -2.131 1.00 46.09 74 GLY A CA 1
ATOM 593 C C . GLY A 1 74 ? 20.703 6.020 -3.102 1.00 46.09 74 GLY A C 1
ATOM 594 O O . GLY A 1 74 ? 21.321 6.654 -3.948 1.00 46.09 74 GLY A O 1
ATOM 595 N N . GLY A 1 75 ? 20.854 4.703 -2.939 1.00 50.66 75 GLY A N 1
ATOM 596 C CA . GLY A 1 75 ? 21.618 3.794 -3.773 1.00 50.66 75 GLY A CA 1
ATOM 597 C C . GLY A 1 75 ? 20.700 2.901 -4.607 1.00 50.66 75 GLY A C 1
ATOM 598 O O . GLY A 1 75 ? 19.522 2.723 -4.310 1.00 50.66 75 GLY A O 1
ATOM 599 N N . SER A 1 76 ? 21.282 2.338 -5.661 1.00 52.53 76 SER A N 1
ATOM 600 C CA . SER A 1 76 ? 20.646 1.473 -6.662 1.00 52.53 76 SER A CA 1
ATOM 601 C C . SER A 1 76 ? 20.203 0.095 -6.138 1.00 52.53 76 SER A C 1
ATOM 603 O O . SER A 1 76 ? 19.673 -0.702 -6.916 1.00 52.53 76 SER A O 1
ATOM 605 N N . ASP A 1 77 ? 20.443 -0.227 -4.869 1.00 60.09 77 ASP A N 1
ATOM 606 C CA . ASP A 1 77 ? 20.212 -1.575 -4.357 1.00 60.09 77 ASP A CA 1
ATOM 607 C C . ASP A 1 77 ? 18.722 -1.795 -4.083 1.00 60.09 77 ASP A C 1
ATOM 609 O O . ASP A 1 77 ? 18.126 -1.203 -3.180 1.00 60.09 77 ASP A O 1
ATOM 613 N N . LEU A 1 78 ? 18.113 -2.665 -4.893 1.00 65.75 78 LEU A N 1
ATOM 614 C CA . LEU A 1 78 ? 16.742 -3.122 -4.693 1.00 65.75 78 LEU A CA 1
ATOM 615 C C . LEU A 1 78 ? 16.628 -3.794 -3.314 1.00 65.75 78 LEU A C 1
ATOM 617 O O . LEU A 1 78 ? 17.477 -4.620 -2.966 1.00 65.75 78 LEU A O 1
ATOM 621 N N . PRO A 1 79 ? 15.579 -3.495 -2.528 1.00 71.94 79 PRO A N 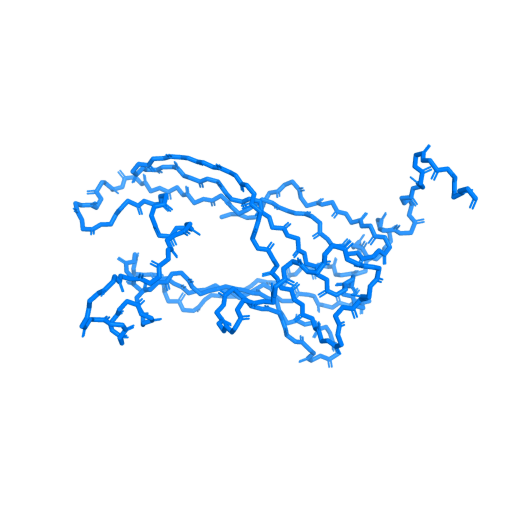1
ATOM 622 C CA . PRO A 1 79 ? 15.393 -4.154 -1.247 1.00 71.94 79 PRO A CA 1
ATOM 623 C C . PRO A 1 79 ? 15.247 -5.671 -1.441 1.00 71.94 79 PRO A C 1
ATOM 625 O O . PRO A 1 79 ? 14.582 -6.140 -2.365 1.00 71.94 79 PRO A O 1
ATOM 628 N N . SER A 1 80 ? 15.851 -6.450 -0.540 1.00 79.31 80 SER A N 1
ATOM 629 C CA . SER A 1 80 ? 15.852 -7.924 -0.583 1.00 79.31 80 SER A CA 1
ATOM 630 C C . SER A 1 80 ? 14.475 -8.564 -0.352 1.00 79.31 80 SER A C 1
ATOM 632 O O . SER A 1 80 ? 14.300 -9.767 -0.529 1.00 79.31 80 SER A O 1
ATOM 634 N N . HIS A 1 81 ? 13.496 -7.765 0.062 1.00 86.25 81 HIS A N 1
ATOM 635 C CA . HIS A 1 81 ? 12.121 -8.145 0.363 1.00 86.25 81 HIS A CA 1
ATOM 636 C C . HIS A 1 81 ? 11.177 -7.026 -0.096 1.00 86.25 81 HIS A C 1
ATOM 638 O O . HIS A 1 81 ? 11.639 -5.906 -0.317 1.00 86.25 81 HIS A O 1
ATOM 644 N N . PRO A 1 82 ? 9.864 -7.282 -0.253 1.00 91.94 82 PRO A N 1
ATOM 645 C CA . PRO A 1 82 ? 8.948 -6.221 -0.634 1.00 91.94 82 PRO A CA 1
ATOM 646 C C . PRO A 1 82 ? 8.828 -5.121 0.422 1.00 91.94 82 PRO A C 1
ATOM 648 O O . PRO A 1 82 ? 8.719 -5.388 1.618 1.00 91.94 82 PRO A O 1
ATOM 651 N N . VAL A 1 83 ? 8.802 -3.875 -0.039 1.00 91.25 83 VAL A N 1
ATOM 652 C CA . VAL A 1 83 ? 8.767 -2.666 0.782 1.00 91.25 83 VAL A CA 1
ATOM 653 C C . VAL A 1 83 ? 7.659 -1.753 0.286 1.00 91.25 83 VAL A C 1
ATOM 655 O O . VAL A 1 83 ? 7.550 -1.486 -0.909 1.00 91.25 83 VAL A O 1
ATOM 658 N N . LEU A 1 84 ? 6.858 -1.239 1.219 1.00 91.94 84 LEU A N 1
ATOM 659 C CA . LEU A 1 84 ? 5.868 -0.201 0.957 1.00 91.94 84 LEU A CA 1
ATOM 660 C C . LEU A 1 84 ? 6.345 1.112 1.586 1.00 91.94 84 LEU A C 1
ATOM 662 O O . LEU A 1 84 ? 6.169 1.354 2.780 1.00 91.94 84 LEU A O 1
ATOM 666 N N . SER A 1 85 ? 6.960 1.959 0.770 1.00 87.94 85 SER A N 1
ATOM 667 C CA . SER A 1 85 ? 7.543 3.228 1.198 1.00 87.94 85 SER A CA 1
ATOM 668 C C . SER A 1 85 ? 6.522 4.350 1.082 1.00 87.94 85 SER A C 1
ATOM 670 O O . SER A 1 85 ? 5.995 4.614 0.003 1.00 87.94 85 SER A O 1
ATOM 672 N N . GLY A 1 86 ? 6.246 5.031 2.193 1.00 87.56 86 GLY A N 1
ATOM 673 C CA . GLY A 1 86 ? 5.432 6.245 2.183 1.00 87.56 86 GLY A CA 1
ATOM 674 C C . GLY A 1 86 ? 6.247 7.446 1.708 1.00 87.56 86 GLY A C 1
ATOM 675 O O . GLY A 1 86 ? 7.319 7.707 2.247 1.00 87.56 86 GLY A O 1
ATOM 676 N N . GLY A 1 87 ? 5.722 8.179 0.733 1.00 85.81 87 GLY A N 1
ATOM 677 C CA . GLY A 1 87 ? 6.280 9.421 0.213 1.00 85.81 87 GLY A CA 1
ATOM 678 C C . GLY A 1 87 ? 5.568 10.654 0.766 1.00 85.81 87 GLY A C 1
ATOM 679 O O . GLY A 1 87 ? 5.139 10.682 1.926 1.00 85.81 87 GLY A O 1
ATOM 680 N N . GLY A 1 88 ? 5.472 11.675 -0.087 1.00 87.50 88 GLY A N 1
ATOM 681 C CA . GLY A 1 88 ? 4.810 12.938 0.216 1.00 87.50 88 GLY A CA 1
ATOM 682 C C . GLY A 1 88 ? 3.288 12.832 0.287 1.00 87.50 88 GLY A C 1
ATOM 683 O O . GLY A 1 88 ? 2.697 11.756 0.244 1.00 87.50 88 GLY A O 1
ATOM 684 N N . GLY A 1 89 ? 2.655 13.987 0.421 1.00 89.88 89 GLY A N 1
ATOM 685 C CA . GLY A 1 89 ? 1.211 14.148 0.450 1.00 89.88 89 GLY A CA 1
ATOM 686 C C . GLY A 1 89 ? 0.819 15.225 1.453 1.00 89.88 89 GLY A C 1
ATOM 687 O O . GLY A 1 89 ? 1.651 16.035 1.865 1.00 89.88 89 GLY A O 1
ATOM 688 N N . GLY A 1 90 ? -0.451 15.257 1.828 1.00 87.19 90 GLY A N 1
ATOM 689 C CA . GLY A 1 90 ? -0.961 16.264 2.740 1.00 87.19 90 GLY A CA 1
ATOM 690 C C . GLY A 1 90 ? -2.462 16.169 2.933 1.00 87.19 90 GLY A C 1
ATOM 691 O O . GLY A 1 90 ? -3.156 15.348 2.334 1.00 87.19 90 GLY A O 1
ATOM 692 N N . GLY A 1 91 ? -2.968 17.024 3.807 1.00 88.19 91 GLY A N 1
ATOM 693 C CA . GLY A 1 91 ? -4.374 17.041 4.157 1.00 88.19 91 GLY A CA 1
ATOM 694 C C . GLY A 1 91 ? -4.627 17.729 5.481 1.00 88.19 91 GLY A C 1
ATOM 695 O O . GLY A 1 91 ? -3.754 18.406 6.021 1.00 88.19 91 GLY A O 1
ATOM 696 N N . GLY A 1 92 ? -5.818 17.499 6.010 1.00 84.44 92 GLY A N 1
ATOM 697 C CA . GLY A 1 92 ? -6.233 17.949 7.327 1.00 84.44 92 GLY A CA 1
ATOM 698 C C . GLY A 1 92 ? -7.328 17.052 7.911 1.00 84.44 92 GLY A C 1
ATOM 699 O O . GLY A 1 92 ? -7.550 15.943 7.412 1.00 84.44 92 GLY A O 1
ATOM 700 N N . PRO A 1 93 ? -8.100 17.548 8.894 1.00 82.81 93 PRO A N 1
ATOM 701 C CA . PRO A 1 93 ? -8.880 16.707 9.807 1.00 82.81 93 PRO A CA 1
ATOM 702 C C . PRO A 1 93 ? -9.913 15.761 9.179 1.00 82.81 93 PRO A C 1
ATOM 704 O O . PRO A 1 93 ? -10.380 14.837 9.835 1.00 82.81 93 PRO A O 1
ATOM 707 N N . GLN A 1 94 ? -10.344 16.016 7.943 1.00 87.19 94 GLN A N 1
ATOM 708 C CA . GLN A 1 94 ? -11.418 15.272 7.269 1.00 87.19 94 GLN A CA 1
ATOM 709 C C . GLN A 1 94 ? -11.009 14.691 5.915 1.00 87.19 94 GLN A C 1
ATOM 711 O O . GLN A 1 94 ? -11.733 13.863 5.357 1.00 87.19 94 GLN A O 1
ATOM 716 N N . ALA A 1 95 ? -9.854 15.092 5.391 1.00 89.88 95 ALA A N 1
ATOM 717 C CA . ALA A 1 95 ? -9.353 14.626 4.113 1.00 89.88 95 ALA A CA 1
ATOM 718 C C . ALA A 1 95 ? -7.833 14.695 4.094 1.00 89.88 95 ALA A C 1
ATOM 720 O O . ALA A 1 95 ? -7.268 15.767 4.293 1.00 89.88 95 ALA A O 1
ATOM 721 N N . ALA A 1 96 ? -7.194 13.564 3.820 1.00 91.38 96 ALA A N 1
ATOM 722 C CA . ALA A 1 96 ? -5.756 13.503 3.642 1.00 91.38 96 ALA A CA 1
ATOM 723 C C . ALA A 1 96 ? -5.372 12.464 2.587 1.00 91.38 96 ALA A C 1
ATOM 725 O O . ALA A 1 96 ? -6.047 11.445 2.416 1.00 91.38 96 ALA A O 1
ATOM 726 N N . ASP A 1 97 ? -4.306 12.768 1.860 1.00 94.19 97 ASP A N 1
ATOM 727 C CA . ASP A 1 97 ? -3.741 11.956 0.792 1.00 94.19 97 ASP A CA 1
ATOM 728 C C . ASP A 1 97 ? -2.268 11.718 1.085 1.00 94.19 97 ASP A C 1
ATOM 730 O O . ASP A 1 97 ? -1.561 12.639 1.493 1.00 94.19 97 ASP A O 1
ATOM 734 N N . ARG A 1 98 ? -1.802 10.491 0.868 1.00 93.06 98 ARG A N 1
ATOM 735 C CA . ARG A 1 98 ? -0.392 10.134 1.000 1.00 93.06 98 ARG A CA 1
ATOM 736 C C . ARG A 1 98 ? 0.048 9.286 -0.177 1.00 93.06 98 ARG A C 1
ATOM 738 O O . ARG A 1 98 ? -0.596 8.290 -0.500 1.00 93.06 98 ARG A O 1
ATOM 745 N N . ASP A 1 99 ? 1.153 9.669 -0.790 1.00 94.19 99 ASP A N 1
ATOM 746 C CA . ASP A 1 99 ? 1.778 8.914 -1.861 1.00 94.19 99 ASP A CA 1
ATOM 747 C C . ASP A 1 99 ? 2.558 7.737 -1.298 1.00 94.19 99 ASP A C 1
ATOM 749 O O . ASP A 1 99 ? 3.151 7.799 -0.218 1.00 94.19 99 ASP A O 1
ATOM 753 N N . TYR A 1 100 ? 2.566 6.656 -2.059 1.00 93.69 100 TYR A N 1
ATOM 754 C CA . TYR A 1 100 ? 3.269 5.438 -1.731 1.00 93.69 100 TYR A CA 1
ATOM 755 C C . TYR A 1 100 ? 3.950 4.858 -2.950 1.00 93.69 100 TYR A C 1
ATOM 757 O O . TYR A 1 100 ? 3.462 4.935 -4.080 1.00 93.69 100 TYR A O 1
ATOM 765 N N . TRP A 1 101 ? 5.074 4.222 -2.667 1.00 94.12 101 TRP A N 1
ATOM 766 C CA . TRP A 1 101 ? 5.835 3.461 -3.619 1.00 94.12 101 TRP A CA 1
ATOM 767 C C . TRP A 1 101 ? 6.005 2.026 -3.110 1.00 94.12 101 TRP A C 1
ATOM 769 O O . TRP A 1 101 ? 6.511 1.805 -2.008 1.00 94.12 101 TRP A O 1
ATOM 779 N N . LEU A 1 102 ? 5.568 1.053 -3.907 1.00 94.69 102 LEU A N 1
ATOM 780 C CA . LEU A 1 102 ? 5.704 -0.373 -3.635 1.00 94.69 102 LEU A CA 1
ATOM 781 C C . LEU A 1 102 ? 6.854 -0.946 -4.465 1.00 94.69 102 LEU A C 1
ATOM 783 O O . LEU A 1 102 ? 6.820 -0.900 -5.697 1.00 94.69 102 LEU A O 1
ATOM 787 N N . TRP A 1 103 ? 7.838 -1.516 -3.777 1.00 92.88 103 TRP A N 1
ATOM 788 C CA . TRP A 1 103 ? 8.932 -2.280 -4.365 1.00 92.88 103 TRP A CA 1
ATOM 789 C C . TRP A 1 103 ? 8.891 -3.745 -3.924 1.00 92.88 103 TRP A C 1
ATOM 791 O O . TRP A 1 103 ? 8.510 -4.012 -2.789 1.00 92.88 103 TRP A O 1
ATOM 801 N N . PRO A 1 104 ? 9.343 -4.692 -4.765 1.00 93.25 104 PRO A N 1
ATOM 802 C CA . PRO A 1 104 ? 9.461 -4.558 -6.221 1.00 93.25 104 PRO A CA 1
ATOM 803 C C . PRO A 1 104 ? 8.067 -4.501 -6.882 1.00 93.25 104 PRO A C 1
ATOM 805 O O . PRO A 1 104 ? 7.044 -4.496 -6.193 1.00 93.25 104 PRO A O 1
ATOM 808 N N . LEU A 1 105 ? 8.013 -4.485 -8.218 1.00 95.12 105 LEU A N 1
ATOM 809 C CA . LEU A 1 105 ? 6.779 -4.780 -8.951 1.00 95.12 105 LEU A CA 1
ATOM 810 C C . LEU A 1 105 ? 6.262 -6.170 -8.515 1.00 95.12 105 LEU A C 1
ATOM 812 O O . LEU A 1 105 ? 7.044 -7.127 -8.539 1.00 95.12 105 LEU A O 1
ATOM 816 N N . PRO A 1 106 ? 4.987 -6.308 -8.099 1.00 96.00 106 PRO A N 1
ATOM 817 C CA . PRO A 1 106 ? 4.420 -7.611 -7.773 1.00 96.00 106 PRO A CA 1
ATOM 818 C C . PRO A 1 106 ? 4.465 -8.559 -8.981 1.00 96.00 106 PRO A C 1
ATOM 820 O O . PRO A 1 106 ? 4.323 -8.093 -10.115 1.00 96.00 106 PRO A O 1
ATOM 823 N N . PRO A 1 107 ? 4.649 -9.875 -8.771 1.00 9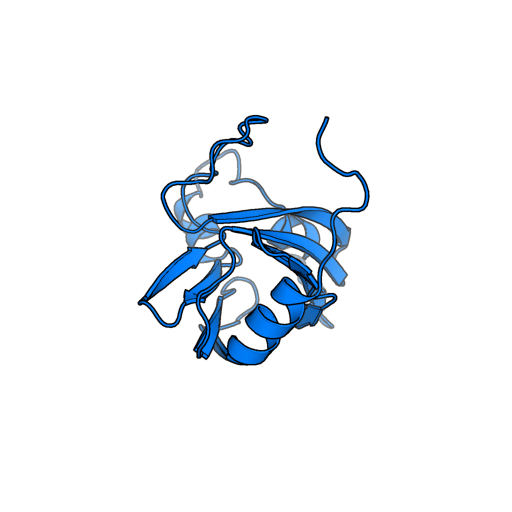5.62 107 PRO A N 1
ATOM 824 C CA . PRO A 1 107 ? 4.513 -10.839 -9.856 1.00 95.62 107 PRO A CA 1
ATOM 825 C C . PRO A 1 107 ? 3.094 -10.784 -10.450 1.00 95.62 107 PRO A C 1
ATOM 827 O O . PRO A 1 107 ? 2.158 -10.385 -9.746 1.00 95.62 107 PRO A O 1
ATOM 830 N N . PRO A 1 108 ? 2.915 -11.210 -11.713 1.00 96.81 108 PRO A N 1
ATOM 831 C CA . PRO A 1 108 ? 1.587 -11.384 -12.288 1.00 96.81 108 PRO A CA 1
ATOM 832 C C . PRO A 1 108 ? 0.707 -12.304 -11.425 1.00 96.81 108 PRO A C 1
ATOM 834 O O . PRO A 1 108 ? 1.210 -13.215 -10.760 1.00 96.81 108 PRO A O 1
ATOM 837 N N . GLY A 1 109 ? -0.601 -12.045 -11.422 1.00 97.38 109 GLY A N 1
ATOM 838 C CA . GLY A 1 109 ? -1.588 -12.749 -10.600 1.00 97.38 109 GLY A CA 1
ATOM 839 C C . GLY A 1 109 ? -2.247 -11.873 -9.523 1.00 97.38 109 GLY A C 1
ATOM 840 O O . GLY A 1 109 ? -2.043 -10.660 -9.493 1.00 97.38 109 GLY A O 1
ATOM 841 N N . PRO A 1 110 ? -3.075 -12.457 -8.641 1.00 98.00 110 PRO A N 1
ATOM 842 C CA . PRO A 1 110 ? -3.813 -11.709 -7.626 1.00 98.00 110 PRO A CA 1
ATOM 843 C C . PRO A 1 110 ? -2.913 -10.861 -6.721 1.00 98.00 110 PRO A C 1
ATOM 845 O O . PRO A 1 110 ? -2.005 -11.376 -6.066 1.00 98.00 110 PRO A O 1
ATOM 848 N N . LEU A 1 111 ? -3.203 -9.562 -6.635 1.00 98.00 111 LEU A N 1
ATOM 849 C CA . LEU A 1 111 ? -2.561 -8.646 -5.695 1.00 98.00 111 LEU A CA 1
ATOM 850 C C . LEU A 1 111 ? -3.578 -8.224 -4.635 1.00 98.00 111 LEU A C 1
ATOM 852 O O . LEU A 1 111 ? -4.486 -7.437 -4.904 1.00 98.00 111 LEU A O 1
ATOM 856 N N . ARG A 1 112 ? -3.430 -8.724 -3.408 1.00 98.31 112 ARG A N 1
ATOM 857 C CA . ARG A 1 112 ? -4.372 -8.437 -2.322 1.00 98.31 112 ARG A CA 1
ATOM 858 C C . ARG A 1 112 ? -3.941 -7.200 -1.549 1.00 98.31 112 ARG A C 1
ATOM 860 O O . ARG A 1 112 ? -2.901 -7.199 -0.903 1.00 98.31 112 ARG A O 1
ATOM 867 N N . VAL A 1 113 ? -4.772 -6.167 -1.558 1.00 97.38 113 VAL A N 1
ATOM 868 C CA . VAL A 1 113 ? -4.682 -5.009 -0.663 1.00 97.38 113 VAL A CA 1
ATOM 869 C C . VAL A 1 113 ? -5.321 -5.385 0.667 1.00 97.38 113 VAL A C 1
ATOM 871 O O . VAL A 1 113 ? -6.446 -5.880 0.682 1.00 97.38 113 VAL A O 1
ATOM 874 N N . VAL A 1 114 ? -4.645 -5.114 1.780 1.00 97.12 114 VAL A N 1
ATOM 875 C CA . VAL A 1 114 ? -5.181 -5.312 3.135 1.00 97.12 114 VAL A CA 1
ATOM 876 C C . VAL A 1 114 ? -5.109 -3.995 3.894 1.00 97.12 114 VAL A C 1
ATOM 878 O O . VAL A 1 114 ? -4.110 -3.286 3.800 1.00 97.12 114 VAL A O 1
ATOM 881 N N . CYS A 1 115 ? -6.159 -3.654 4.639 1.00 95.81 115 CYS A N 1
ATOM 882 C CA . CYS A 1 115 ? -6.242 -2.424 5.421 1.00 95.81 115 CYS A CA 1
ATOM 883 C C . CYS A 1 115 ? -6.973 -2.666 6.745 1.00 95.81 115 CYS A C 1
ATOM 885 O O . CYS A 1 115 ? -7.969 -3.381 6.786 1.00 95.81 115 CYS A O 1
ATOM 887 N N . GLN A 1 116 ? -6.502 -2.035 7.815 1.00 94.88 116 GLN A N 1
ATOM 888 C CA . GLN A 1 116 ? -7.137 -1.990 9.125 1.00 94.88 116 GLN A CA 1
ATOM 889 C C . GLN A 1 116 ? -6.860 -0.624 9.760 1.00 94.88 116 GLN A C 1
ATOM 891 O O . GLN A 1 116 ? -5.724 -0.141 9.735 1.00 94.88 116 GLN A O 1
ATOM 896 N N . TRP A 1 117 ? -7.867 -0.012 10.381 1.00 92.25 117 TRP A N 1
ATOM 897 C CA . TRP A 1 117 ? -7.686 1.239 11.114 1.00 92.25 117 TRP A CA 1
ATOM 898 C C . TRP A 1 117 ? -8.595 1.323 12.350 1.00 92.25 117 TRP A C 1
ATOM 900 O O . TRP A 1 117 ? -9.662 1.945 12.304 1.00 92.25 117 TRP A O 1
ATOM 910 N N . PRO A 1 118 ? -8.171 0.732 13.484 1.00 90.50 118 PRO A N 1
ATOM 911 C CA . PRO A 1 118 ? -9.019 0.631 14.672 1.00 90.50 118 PRO A CA 1
ATOM 912 C C . PRO A 1 118 ? -9.395 1.985 15.286 1.00 90.50 118 PRO A C 1
ATOM 914 O O . PRO A 1 118 ? -10.534 2.141 15.719 1.00 90.50 118 PRO A O 1
ATOM 917 N N . ALA A 1 119 ? -8.519 3.001 15.223 1.00 85.12 119 ALA A N 1
ATOM 918 C CA . ALA A 1 119 ? -8.845 4.366 15.672 1.00 85.12 119 ALA A CA 1
ATOM 919 C C . ALA A 1 119 ? -10.099 4.958 14.997 1.00 85.12 119 ALA A C 1
ATOM 921 O O . ALA A 1 119 ? -10.752 5.832 15.568 1.00 85.12 119 ALA A O 1
ATOM 922 N N . TYR A 1 120 ? -10.428 4.490 13.789 1.00 85.38 120 TYR A N 1
ATOM 923 C CA . TYR A 1 120 ? -11.593 4.918 13.011 1.00 85.38 120 TYR A CA 1
ATOM 924 C C . TYR A 1 120 ? -12.654 3.814 12.881 1.00 85.38 120 TYR A C 1
ATOM 926 O O . TYR A 1 120 ? -13.558 3.934 12.057 1.00 85.38 120 TYR A O 1
ATOM 934 N N . GLY A 1 121 ? -12.560 2.746 13.683 1.00 88.94 121 GLY A N 1
ATOM 935 C CA . GLY A 1 121 ? -13.514 1.632 13.665 1.00 88.94 121 GLY A CA 1
ATOM 936 C C . GLY A 1 121 ? -13.491 0.815 12.371 1.00 88.94 121 GLY A C 1
ATOM 937 O O . GLY A 1 121 ? -14.501 0.225 12.003 1.00 88.94 121 GLY A O 1
ATOM 938 N N . ILE A 1 122 ? -12.366 0.815 11.651 1.00 91.31 122 ILE A N 1
ATOM 939 C CA . ILE A 1 122 ? -12.193 0.022 10.433 1.00 91.31 122 ILE A CA 1
ATOM 940 C C . ILE A 1 122 ? -11.514 -1.293 10.816 1.00 91.31 122 ILE A C 1
ATOM 942 O O . ILE A 1 122 ? -10.305 -1.329 11.072 1.00 91.31 122 ILE A O 1
ATOM 946 N N . ASP A 1 123 ? -12.299 -2.367 10.830 1.00 95.19 123 ASP A N 1
ATOM 947 C CA . ASP A 1 123 ? -11.791 -3.733 10.954 1.00 95.19 123 ASP A CA 1
ATOM 948 C C . ASP A 1 123 ? -10.931 -4.126 9.747 1.00 95.19 123 ASP A C 1
ATOM 950 O O . ASP A 1 123 ? -10.851 -3.413 8.743 1.00 95.19 123 ASP A O 1
ATOM 954 N N . GLN A 1 124 ? -10.248 -5.270 9.841 1.00 96.44 124 GLN A N 1
ATOM 955 C CA . GLN A 1 124 ? -9.423 -5.740 8.736 1.00 96.44 124 GLN A CA 1
ATOM 956 C C . GLN A 1 124 ? -10.296 -6.014 7.508 1.00 96.44 124 GLN A C 1
ATOM 958 O O . GLN A 1 124 ? -11.172 -6.874 7.517 1.00 96.44 124 GLN A O 1
ATOM 963 N N . THR A 1 125 ? -9.997 -5.305 6.429 1.00 96.75 125 THR A N 1
ATOM 964 C CA . THR A 1 125 ? -10.637 -5.441 5.123 1.00 96.75 125 THR A CA 1
ATOM 965 C C . THR A 1 125 ? -9.594 -5.833 4.090 1.00 96.75 125 THR A C 1
ATOM 967 O O . THR A 1 125 ? -8.411 -5.503 4.225 1.00 96.75 125 THR A O 1
ATOM 970 N N . SER A 1 126 ? -10.020 -6.559 3.056 1.00 96.81 126 SER A N 1
ATOM 971 C CA . SER A 1 126 ? -9.145 -6.902 1.938 1.00 96.81 126 SER A CA 1
ATOM 972 C C . SER A 1 126 ? -9.856 -6.772 0.602 1.00 96.81 126 SER A C 1
ATOM 974 O O . SER A 1 126 ? -11.050 -7.051 0.503 1.00 96.81 126 SER A O 1
ATOM 976 N N . HIS A 1 127 ? -9.103 -6.368 -0.414 1.00 96.81 127 HIS A N 1
ATOM 977 C CA . HIS A 1 127 ? -9.563 -6.252 -1.791 1.00 96.81 127 HIS A CA 1
ATOM 978 C C . HIS A 1 127 ? -8.512 -6.823 -2.728 1.00 96.81 127 HIS A C 1
ATOM 980 O O . HIS A 1 127 ? -7.319 -6.644 -2.507 1.00 96.81 127 HIS A O 1
ATOM 986 N N . GLU A 1 128 ? -8.957 -7.501 -3.774 1.00 97.44 128 GLU A N 1
ATOM 987 C CA . GLU A 1 128 ? -8.072 -8.078 -4.777 1.00 97.44 128 GLU A CA 1
ATOM 988 C C . GLU A 1 128 ? -7.988 -7.156 -5.992 1.00 97.44 128 GLU A C 1
ATOM 990 O O . GLU A 1 128 ? -9.002 -6.643 -6.468 1.00 97.44 128 GLU A O 1
ATOM 995 N N . LEU A 1 129 ? -6.766 -6.918 -6.455 1.00 96.19 129 LEU A N 1
ATOM 996 C CA . LEU A 1 129 ? -6.457 -6.218 -7.691 1.00 96.19 129 LEU A CA 1
ATOM 997 C C . LEU A 1 129 ? -5.916 -7.227 -8.702 1.00 96.19 129 LEU A C 1
ATOM 999 O O . LEU A 1 129 ? -5.211 -8.172 -8.339 1.00 96.19 129 LEU A O 1
ATOM 1003 N N . ASP A 1 130 ? -6.204 -6.981 -9.974 1.00 96.50 130 ASP A N 1
ATOM 1004 C CA . ASP A 1 130 ? -5.643 -7.751 -11.076 1.00 96.50 130 ASP A CA 1
ATOM 1005 C C . ASP A 1 130 ? -4.165 -7.372 -11.287 1.00 96.50 130 ASP A C 1
ATOM 1007 O O . ASP A 1 130 ? -3.844 -6.323 -11.858 1.00 96.50 130 ASP A O 1
ATOM 1011 N N . GLY A 1 131 ? -3.251 -8.211 -10.796 1.00 96.31 131 GLY A N 1
ATOM 1012 C CA . GLY A 1 131 ? -1.817 -8.012 -10.987 1.00 96.31 131 GLY A CA 1
ATOM 1013 C C . GLY A 1 131 ? -1.330 -8.330 -12.399 1.00 96.31 131 GLY A C 1
ATOM 1014 O O . GLY A 1 131 ? -0.285 -7.806 -12.780 1.00 96.31 131 GLY A O 1
ATOM 1015 N N . GLU A 1 132 ? -2.084 -9.080 -13.215 1.00 97.50 132 GLU A N 1
ATOM 1016 C CA . GLU A 1 132 ? -1.774 -9.239 -14.647 1.00 97.50 132 GLU A CA 1
ATOM 1017 C C . GLU A 1 132 ? -1.886 -7.887 -15.355 1.00 97.50 132 GLU A C 1
ATOM 1019 O O . GLU A 1 132 ? -0.983 -7.469 -16.084 1.00 97.50 132 GLU A O 1
ATOM 1024 N N . MET A 1 133 ? -2.953 -7.136 -15.068 1.00 96.88 133 MET A N 1
ATOM 1025 C CA . MET A 1 133 ? -3.140 -5.791 -15.613 1.00 96.88 133 MET A CA 1
ATOM 1026 C C . MET A 1 133 ? -2.004 -4.839 -15.199 1.00 96.88 133 MET A C 1
ATOM 1028 O O . MET A 1 133 ? -1.549 -4.024 -16.010 1.00 96.88 133 MET A O 1
ATOM 1032 N N . LEU A 1 134 ? -1.523 -4.943 -13.956 1.00 96.19 134 LEU A N 1
ATOM 1033 C CA . LEU A 1 134 ? -0.418 -4.128 -13.444 1.00 96.19 134 LEU A CA 1
ATOM 1034 C C . LEU A 1 134 ? 0.922 -4.506 -14.089 1.00 96.19 134 LEU A C 1
ATOM 1036 O O . LEU A 1 134 ? 1.661 -3.613 -14.507 1.00 96.19 134 LEU A O 1
ATOM 1040 N N . ALA A 1 135 ? 1.212 -5.801 -14.236 1.00 96.00 135 ALA A N 1
ATOM 1041 C CA . ALA A 1 135 ? 2.408 -6.287 -14.921 1.00 96.00 135 ALA A CA 1
ATOM 1042 C C . ALA A 1 135 ? 2.412 -5.874 -16.402 1.00 96.00 135 ALA A C 1
ATOM 1044 O O . ALA A 1 135 ? 3.402 -5.336 -16.909 1.00 96.00 135 ALA A O 1
ATOM 1045 N N . ALA A 1 136 ? 1.271 -6.015 -17.082 1.00 97.25 136 ALA A N 1
ATOM 1046 C CA . ALA A 1 136 ? 1.104 -5.552 -18.452 1.00 97.25 136 ALA A CA 1
ATOM 1047 C C . ALA A 1 136 ? 1.314 -4.032 -18.561 1.00 97.25 136 ALA A C 1
ATOM 1049 O O . ALA A 1 136 ? 1.969 -3.571 -19.495 1.00 97.25 136 ALA A O 1
ATOM 1050 N N . ALA A 1 137 ? 0.795 -3.236 -17.619 1.00 96.69 137 ALA A N 1
ATOM 1051 C CA . ALA A 1 137 ? 1.020 -1.791 -17.587 1.00 96.69 137 ALA A CA 1
ATOM 1052 C C . ALA A 1 137 ? 2.494 -1.423 -17.369 1.00 96.69 137 ALA A C 1
ATOM 1054 O O . ALA A 1 137 ? 3.006 -0.563 -18.086 1.00 96.69 137 ALA A O 1
ATOM 1055 N N . ALA A 1 138 ? 3.184 -2.111 -16.458 1.00 96.56 138 ALA A N 1
ATOM 1056 C CA . ALA A 1 138 ? 4.608 -1.908 -16.210 1.00 96.56 138 ALA A CA 1
ATOM 1057 C C . ALA A 1 138 ? 5.462 -2.180 -17.455 1.00 96.56 138 ALA A C 1
ATOM 1059 O O . ALA A 1 138 ? 6.387 -1.420 -17.729 1.00 96.56 138 ALA A O 1
ATOM 1060 N N . SER A 1 139 ? 5.121 -3.208 -18.243 1.00 96.06 139 SER A N 1
ATOM 1061 C CA . SER A 1 139 ? 5.853 -3.557 -19.473 1.00 96.06 139 SER A CA 1
ATOM 1062 C C . SER A 1 139 ? 5.826 -2.465 -20.551 1.00 96.06 139 SER A C 1
ATOM 1064 O O . SER A 1 139 ? 6.684 -2.440 -21.429 1.00 96.06 139 SER A O 1
ATOM 1066 N N . ARG A 1 140 ? 4.851 -1.549 -20.484 1.00 95.38 140 ARG A N 1
ATOM 1067 C CA . ARG A 1 140 ? 4.696 -0.438 -21.435 1.00 95.38 140 ARG A CA 1
ATOM 1068 C C . ARG A 1 140 ? 5.400 0.841 -20.991 1.00 95.38 140 ARG A C 1
ATOM 1070 O O . ARG A 1 140 ? 5.406 1.814 -21.742 1.00 95.38 140 ARG A O 1
ATOM 1077 N N . ALA A 1 141 ? 5.946 0.882 -19.777 1.00 93.94 141 ALA A N 1
ATOM 1078 C CA . ALA A 1 141 ? 6.664 2.050 -19.292 1.00 93.94 141 ALA A CA 1
ATOM 1079 C C . ALA A 1 141 ? 8.045 2.134 -19.954 1.00 93.94 141 ALA A C 1
ATOM 1081 O O . ALA A 1 141 ? 8.798 1.162 -19.984 1.00 93.94 141 ALA A O 1
ATOM 1082 N N . VAL A 1 142 ? 8.384 3.319 -20.458 1.00 89.69 142 VAL A N 1
ATOM 1083 C CA . VAL A 1 142 ? 9.647 3.584 -21.153 1.00 89.69 142 VAL A CA 1
ATOM 1084 C C . VAL A 1 142 ? 10.466 4.584 -20.331 1.00 89.69 142 VAL A C 1
ATOM 1086 O O . VAL A 1 142 ? 9.895 5.569 -19.851 1.00 89.69 142 VAL A O 1
ATOM 1089 N N . PRO A 1 143 ? 11.782 4.368 -20.145 1.00 85.62 143 PRO A N 1
ATOM 1090 C CA . PRO A 1 143 ? 12.651 5.358 -19.521 1.00 85.62 143 PRO A CA 1
ATOM 1091 C C . PRO A 1 143 ? 12.620 6.676 -20.299 1.00 85.62 143 PRO A C 1
ATOM 1093 O O . PRO A 1 143 ? 12.808 6.689 -21.512 1.00 85.62 143 PRO A O 1
ATOM 1096 N N . ILE A 1 144 ? 12.405 7.790 -19.598 1.00 84.44 144 ILE A N 1
ATOM 1097 C CA . ILE A 1 144 ? 12.447 9.131 -20.210 1.00 84.44 144 ILE A CA 1
ATOM 1098 C C . ILE A 1 144 ? 13.894 9.523 -20.534 1.00 84.44 144 ILE A C 1
ATOM 1100 O O . ILE A 1 144 ? 14.155 10.192 -21.529 1.00 84.44 144 ILE A O 1
ATOM 1104 N N . TRP A 1 145 ? 14.832 9.063 -19.708 1.00 81.88 145 TRP A N 1
ATOM 1105 C CA . TRP A 1 145 ? 16.262 9.243 -19.905 1.00 81.88 145 TRP A CA 1
ATOM 1106 C C . TRP A 1 145 ? 16.878 7.863 -20.157 1.00 81.88 145 TRP A C 1
ATOM 1108 O O . TRP A 1 145 ? 16.846 7.025 -19.249 1.00 81.88 145 TRP A O 1
ATOM 1118 N N . PRO A 1 146 ? 17.388 7.584 -21.368 1.00 77.06 146 PRO A N 1
ATOM 1119 C CA . PRO A 1 146 ? 18.224 6.413 -21.579 1.00 77.06 146 PRO A CA 1
ATOM 1120 C C . PRO A 1 146 ? 19.459 6.536 -20.679 1.00 77.06 146 PRO A C 1
ATOM 1122 O O . PRO A 1 146 ? 19.988 7.636 -20.517 1.00 77.06 146 PRO A O 1
ATOM 1125 N N . GLY A 1 147 ? 19.863 5.433 -20.042 1.00 70.50 147 GLY A N 1
ATOM 1126 C CA . GLY A 1 147 ? 21.016 5.427 -19.140 1.00 70.50 147 GLY A CA 1
ATOM 1127 C C . GLY A 1 147 ? 22.263 6.001 -19.819 1.00 70.50 147 GLY A C 1
ATOM 1128 O O . GLY A 1 147 ? 22.462 5.781 -21.014 1.00 70.50 147 GLY A O 1
ATOM 1129 N N . THR A 1 148 ? 23.053 6.765 -19.060 1.00 50.75 148 THR A N 1
ATOM 1130 C CA . THR A 1 148 ? 24.416 7.170 -19.450 1.00 50.75 148 THR A CA 1
ATOM 1131 C C . THR A 1 148 ? 25.326 5.964 -19.610 1.00 50.75 148 THR A C 1
ATOM 1133 O O . THR A 1 148 ? 25.174 5.019 -18.800 1.00 50.75 148 THR A O 1
#

Foldseek 3Di:
DKDDWAAAQFWIKIKDKAFAPDQDPPDAPQCLVPNDQDPDDCSPVCLVQGKKKWKQAPVRFIEIPDDDQDPPPVDPDFDPGKYKDWDDWADTRGITMTMIIIGGLGDFDWMKIWIAHVNVPRHIDIDTDGSNVSNVRNVPDDDPDDDD

pLDDT: mean 84.47, std 14.57, range [46.09, 98.31]

Radius of gyration: 16.36 Å; chains: 1; bounding box: 42×34×48 Å

Organism: NCBI:txid2268447

Secondary structure (DSSP, 8-state):
-EEEEEEETTEEEEEEEEE-SS--TT--HHHHHHPPPPSSS-HHHHHHHS-EEEEE-TTS-EEESSSPPPP---SS---SS-EEEEEEEEEETTEEEEEEEEESPPPSSEEEEEEEEGGGTEEEEEEEEEHHHHHHHHHT---SS---

Sequence (148 aa):
MLTGMRAFPVGLAMTLSVRSRVRTRRFDLNDGLFGEPPRHDDDGQWARDRLKWGFEFADGRRATNVGARVPWSGGSDLPSHPVLSGGGGGGGPQAADRDYWLWPLPPPGPLRVVCQWPAYGIDQTSHELDGEMLAAAASRAVPIWPGT